Protein AF-A0A948FP91-F1 (afdb_monomer)

Foldseek 3Di:
DAEADDEPVVLVVDQLVVPPDDAEYEYQYPPQDLVNCCVRNVHQWYWYKHWDPQLVVLAIEIEIETGDDDDPVRVCVVCVVSNRRHHYDYDDDPVVSVVSVVVD

Solvent-accessible surface area (backbone atoms only — not comparable to full-atom values): 6040 Å² total; per-residue (Å²): 110,47,78,44,81,58,58,60,79,58,53,78,77,57,79,44,83,85,60,85,80,56,70,32,38,35,31,56,43,66,98,64,52,71,68,58,51,27,68,64,59,70,33,72,18,37,33,44,35,48,71,38,80,43,35,85,77,51,67,13,48,28,41,37,33,79,41,71,83,75,52,69,68,59,54,47,53,54,52,55,57,48,47,74,25,21,49,68,42,81,43,93,51,73,71,54,55,60,55,50,64,76,76,98

Radius of gyration: 13.26 Å; Cα contacts (8 Å, |Δi|>4): 168; chains: 1; bounding box: 34×28×27 Å

Secondary structure (DSSP, 8-state):
-EEE-S-HHHHTT---TT-TT---EEE--SS--HHHHHHHH--S-EEEEEE-GGGGGT-EEEEEEEES---HHHHHHHHHHHHTTEEEEE-SSSHHHHHHHHH-

Mean predicted aligned error: 3.92 Å

pLDDT: mean 90.15, std 8.56, range [53.41, 97.5]

Structure (mmCIF, N/CA/C/O backbone):
data_AF-A0A948FP91-F1
#
_entry.id   AF-A0A948FP91-F1
#
loop_
_atom_site.group_PDB
_atom_site.id
_atom_site.type_symbol
_atom_site.label_atom_id
_atom_site.label_alt_id
_atom_site.label_comp_id
_atom_site.label_asym_id
_atom_site.label_entity_id
_atom_site.label_seq_id
_atom_site.pdbx_PDB_ins_code
_atom_site.Cartn_x
_atom_site.Cartn_y
_atom_site.Cartn_z
_atom_site.occupancy
_atom_site.B_iso_or_equiv
_atom_site.auth_seq_id
_atom_site.auth_comp_id
_atom_site.auth_asym_id
_atom_site.auth_atom_id
_atom_site.pdbx_PDB_model_num
ATOM 1 N N . MET A 1 1 ? -1.089 -8.362 8.350 1.00 88.88 1 MET A N 1
ATOM 2 C CA . MET A 1 1 ? -1.049 -7.354 7.269 1.00 88.88 1 MET A CA 1
ATOM 3 C C . MET A 1 1 ? -1.275 -8.080 5.957 1.00 88.88 1 MET A C 1
ATOM 5 O O . MET A 1 1 ? -0.768 -9.187 5.830 1.00 88.88 1 MET A O 1
ATOM 9 N N . LEU A 1 2 ? -2.026 -7.496 5.026 1.00 94.50 2 LEU A N 1
ATOM 10 C CA . LEU A 1 2 ? -2.199 -8.016 3.664 1.00 94.50 2 LEU A CA 1
ATOM 11 C C . LEU A 1 2 ? -1.429 -7.127 2.682 1.00 94.50 2 LEU A C 1
ATOM 13 O O . LEU A 1 2 ? -1.487 -5.910 2.823 1.00 94.50 2 LEU A O 1
ATOM 17 N N . ILE A 1 3 ? -0.733 -7.716 1.706 1.00 95.25 3 ILE A N 1
ATOM 18 C CA . ILE A 1 3 ? -0.076 -6.978 0.617 1.00 95.25 3 ILE A CA 1
ATOM 19 C C . ILE A 1 3 ? -0.858 -7.210 -0.679 1.00 95.25 3 ILE A C 1
ATOM 21 O O . ILE A 1 3 ? -1.019 -8.350 -1.109 1.00 95.25 3 ILE A O 1
ATOM 25 N N . LEU A 1 4 ? -1.323 -6.131 -1.303 1.00 95.81 4 LEU A N 1
ATOM 26 C CA . LEU A 1 4 ? -1.993 -6.127 -2.597 1.00 95.81 4 LEU A CA 1
ATOM 27 C C . LEU A 1 4 ? -0.983 -5.778 -3.690 1.00 95.81 4 LEU A C 1
ATOM 29 O O . LEU A 1 4 ? -0.569 -4.626 -3.825 1.00 95.81 4 LEU A O 1
ATOM 33 N N . ALA A 1 5 ? -0.596 -6.797 -4.456 1.00 94.50 5 ALA A N 1
ATOM 34 C CA . ALA A 1 5 ? 0.347 -6.713 -5.571 1.00 94.50 5 ALA A CA 1
ATOM 35 C C . ALA A 1 5 ? -0.219 -7.377 -6.840 1.00 94.50 5 ALA A C 1
ATOM 37 O O . ALA A 1 5 ? 0.486 -8.067 -7.571 1.00 94.50 5 ALA A O 1
ATOM 38 N N . VAL A 1 6 ? -1.522 -7.204 -7.062 1.00 94.50 6 VAL A N 1
ATOM 39 C CA . VAL A 1 6 ? -2.230 -7.684 -8.255 1.00 94.50 6 VAL A CA 1
ATOM 40 C C . VAL A 1 6 ? -2.361 -6.563 -9.281 1.00 94.50 6 VAL A C 1
ATOM 42 O O . VAL A 1 6 ? -2.076 -5.399 -8.990 1.00 94.50 6 VAL A O 1
ATOM 45 N N . ARG A 1 7 ? -2.803 -6.896 -10.496 1.00 91.88 7 ARG A N 1
ATOM 46 C CA . ARG A 1 7 ? -3.128 -5.862 -11.479 1.00 91.88 7 ARG A CA 1
ATOM 47 C C . ARG A 1 7 ? -4.354 -5.073 -10.987 1.00 91.88 7 ARG A C 1
ATOM 49 O O . ARG A 1 7 ? -5.301 -5.705 -10.519 1.00 91.88 7 ARG A O 1
ATOM 56 N N . PRO A 1 8 ? -4.379 -3.733 -11.121 1.00 92.00 8 PRO A N 1
ATOM 57 C CA . PRO A 1 8 ? -5.503 -2.901 -10.681 1.00 92.00 8 PRO A CA 1
ATOM 58 C C . PRO A 1 8 ? -6.869 -3.362 -11.207 1.00 92.00 8 PRO A C 1
ATOM 60 O O . PRO A 1 8 ? -7.855 -3.293 -10.484 1.00 92.00 8 PRO A O 1
ATOM 63 N N . GLN A 1 9 ? -6.922 -3.874 -12.440 1.00 91.69 9 GLN A N 1
ATOM 64 C CA . GLN A 1 9 ? -8.149 -4.408 -13.034 1.00 91.69 9 GLN A CA 1
ATOM 65 C C . GLN A 1 9 ? -8.657 -5.685 -12.357 1.00 91.69 9 GLN A C 1
ATOM 67 O O . GLN A 1 9 ? -9.860 -5.843 -12.212 1.00 91.69 9 GLN A O 1
ATOM 72 N N . ASP A 1 10 ? -7.757 -6.563 -11.907 1.00 93.62 10 ASP A N 1
ATOM 73 C CA . ASP A 1 10 ? -8.143 -7.824 -11.266 1.00 93.62 10 ASP A CA 1
ATOM 74 C C . ASP A 1 10 ? -8.595 -7.582 -9.823 1.00 93.62 10 ASP A C 1
ATOM 76 O O . ASP A 1 10 ? -9.351 -8.371 -9.268 1.00 93.62 10 ASP A O 1
ATOM 80 N N . PHE A 1 11 ? -8.122 -6.492 -9.203 1.00 95.12 11 PHE A N 1
ATOM 81 C CA . PHE A 1 11 ? -8.440 -6.156 -7.820 1.00 95.12 11 PHE A CA 1
ATOM 82 C C . PHE A 1 11 ? -9.946 -6.100 -7.589 1.00 95.12 11 PHE A C 1
ATOM 84 O O . PHE A 1 11 ? -10.396 -6.639 -6.589 1.00 95.12 11 PHE A O 1
ATOM 91 N N . LEU A 1 12 ? -10.712 -5.516 -8.515 1.00 88.88 12 LEU A N 1
ATOM 92 C CA . LEU A 1 12 ? -12.156 -5.297 -8.375 1.00 88.88 12 LEU A CA 1
ATOM 93 C C . LEU A 1 12 ? -12.974 -6.593 -8.283 1.00 88.88 12 LEU A C 1
ATOM 95 O O . LEU A 1 12 ? -14.047 -6.579 -7.687 1.00 88.88 12 LEU A O 1
ATOM 99 N N . ASP A 1 13 ? -12.445 -7.698 -8.804 1.00 91.75 13 ASP A N 1
ATOM 100 C CA . ASP A 1 13 ? -13.120 -8.998 -8.810 1.00 91.75 13 ASP A CA 1
ATOM 101 C C . ASP A 1 13 ? -12.712 -9.887 -7.621 1.00 91.75 13 ASP A C 1
ATOM 103 O O . ASP A 1 13 ? -13.212 -11.003 -7.465 1.00 91.75 13 ASP A O 1
ATOM 107 N N . LEU A 1 14 ? -11.792 -9.419 -6.767 1.00 92.19 14 LEU A N 1
ATOM 108 C CA . LEU A 1 14 ? -11.349 -10.168 -5.595 1.00 92.19 14 LEU A CA 1
ATOM 109 C C . LEU A 1 14 ? -12.365 -10.084 -4.454 1.00 92.19 14 LEU A C 1
ATOM 111 O O . LEU A 1 14 ? -12.766 -8.999 -4.025 1.00 92.19 14 LEU A O 1
ATOM 115 N N . ASP A 1 15 ? -12.696 -11.253 -3.904 1.00 91.12 15 ASP A N 1
ATOM 116 C CA . ASP A 1 15 ? -13.475 -11.383 -2.678 1.00 91.12 15 ASP A CA 1
ATOM 117 C C . ASP A 1 15 ? -12.558 -11.346 -1.445 1.00 91.12 15 ASP A C 1
ATOM 119 O O . ASP A 1 15 ? -11.711 -12.221 -1.240 1.00 91.12 15 ASP A O 1
ATOM 123 N N . PHE A 1 16 ? -12.745 -10.330 -0.601 1.00 90.94 16 PHE A N 1
ATOM 124 C CA . PHE A 1 16 ? -11.999 -10.164 0.647 1.00 90.94 16 PHE A CA 1
ATOM 125 C C . PHE A 1 16 ? -12.705 -10.755 1.873 1.00 90.94 16 PHE A C 1
ATOM 127 O O . PHE A 1 16 ? -12.134 -10.738 2.965 1.00 90.94 16 PHE A O 1
ATOM 134 N N . SER A 1 17 ? -13.898 -11.337 1.711 1.00 86.81 17 SER A N 1
ATOM 135 C CA . SER A 1 17 ? -14.704 -11.897 2.808 1.00 86.81 17 SER A CA 1
ATOM 136 C C . SER A 1 17 ? -13.985 -13.013 3.573 1.00 86.81 17 SER A C 1
ATOM 138 O O . SER A 1 17 ? -14.236 -13.230 4.758 1.00 86.81 17 SER A O 1
ATOM 140 N N . VAL A 1 18 ? -13.046 -13.702 2.917 1.00 86.12 18 VAL A N 1
ATOM 141 C CA . VAL A 1 18 ? -12.224 -14.760 3.524 1.00 86.12 18 VAL A CA 1
ATOM 142 C C . VAL A 1 18 ? -11.194 -14.230 4.526 1.00 86.12 18 VAL A C 1
ATOM 144 O O . VAL A 1 18 ? -10.678 -14.990 5.347 1.00 86.12 18 VAL A O 1
ATOM 147 N N . PHE A 1 19 ? -10.888 -12.931 4.500 1.00 86.06 19 PHE A N 1
ATOM 148 C CA . PHE A 1 19 ? -9.855 -12.342 5.338 1.00 86.06 19 PHE A CA 1
ATOM 149 C C . PHE A 1 19 ? -10.437 -11.599 6.547 1.00 86.06 19 PHE A C 1
ATOM 151 O O . PHE A 1 19 ? -10.613 -10.385 6.550 1.00 86.06 19 PHE A O 1
ATOM 158 N N . THR A 1 20 ? -10.671 -12.323 7.636 1.00 80.75 20 THR A N 1
ATOM 159 C CA . THR A 1 20 ? -11.410 -11.801 8.802 1.00 80.75 20 THR A CA 1
ATOM 160 C C . THR A 1 20 ? -10.565 -11.040 9.830 1.00 80.75 20 THR A C 1
ATOM 162 O O . THR A 1 20 ? -11.111 -10.422 10.741 1.00 80.75 20 THR A O 1
ATOM 165 N N . GLN A 1 21 ? -9.231 -11.068 9.723 1.00 87.62 21 GLN A N 1
ATOM 166 C CA . GLN A 1 21 ? -8.321 -10.511 10.740 1.00 87.62 21 GLN A CA 1
ATOM 167 C C . GLN A 1 21 ? -7.275 -9.538 10.174 1.00 87.62 21 GLN A C 1
ATOM 169 O O . GLN A 1 21 ? -6.224 -9.303 10.783 1.00 87.62 21 GLN A O 1
ATOM 174 N N . ILE A 1 22 ? -7.534 -8.943 9.007 1.00 90.81 22 ILE A N 1
ATOM 175 C CA . ILE A 1 22 ? -6.615 -7.951 8.442 1.00 90.81 22 ILE A CA 1
ATOM 176 C C . ILE A 1 22 ? -6.760 -6.629 9.193 1.00 90.81 22 ILE A C 1
ATOM 178 O O . ILE A 1 22 ? -7.773 -5.946 9.111 1.00 90.81 22 ILE A O 1
ATOM 182 N N . LYS A 1 23 ? -5.690 -6.237 9.890 1.00 93.44 23 LYS A N 1
ATOM 183 C CA . LYS A 1 23 ? -5.602 -4.930 10.559 1.00 93.44 23 LYS A CA 1
ATOM 184 C C . LYS A 1 23 ? -5.045 -3.812 9.685 1.00 93.44 23 LYS A C 1
ATOM 186 O O . LYS A 1 23 ? -5.315 -2.660 9.991 1.00 93.44 23 LYS A O 1
ATOM 191 N N . THR A 1 24 ? -4.269 -4.151 8.654 1.00 96.50 24 THR A N 1
ATOM 192 C CA . THR A 1 24 ? -3.601 -3.203 7.748 1.00 96.50 24 THR A CA 1
ATOM 193 C C . THR A 1 24 ? -3.444 -3.830 6.371 1.00 96.50 24 THR A C 1
ATOM 195 O O . THR A 1 24 ? -3.018 -4.989 6.271 1.00 96.50 24 THR A O 1
ATOM 198 N N . VAL A 1 25 ? -3.738 -3.052 5.334 1.00 97.00 25 VAL A N 1
ATOM 199 C CA . VAL A 1 25 ? -3.489 -3.388 3.930 1.00 97.00 25 VAL A CA 1
ATOM 200 C C . VAL A 1 25 ? -2.349 -2.517 3.413 1.00 97.00 25 VAL A C 1
ATOM 202 O O . VAL A 1 25 ? -2.381 -1.303 3.573 1.00 97.00 25 VAL A O 1
ATOM 205 N N . CYS A 1 26 ? -1.353 -3.128 2.784 1.00 97.06 26 CYS A N 1
ATOM 206 C CA . CYS A 1 26 ? -0.327 -2.447 2.008 1.00 97.06 26 CYS A CA 1
ATOM 207 C C . CYS A 1 26 ? -0.613 -2.673 0.520 1.00 97.06 26 CYS A C 1
ATOM 209 O O . CYS A 1 26 ? -0.831 -3.811 0.120 1.00 97.06 26 CYS A O 1
ATOM 211 N N . SER A 1 27 ? -0.634 -1.632 -0.304 1.00 96.00 27 SER A N 1
ATOM 212 C CA . SER A 1 27 ? -0.894 -1.743 -1.742 1.00 96.00 27 SER A CA 1
ATOM 213 C C . SER A 1 27 ? 0.257 -1.154 -2.542 1.00 96.00 27 SER A C 1
ATOM 215 O O . SER A 1 27 ? 0.686 -0.035 -2.264 1.00 96.00 27 SER A O 1
ATOM 217 N N . VAL A 1 28 ? 0.726 -1.897 -3.546 1.00 93.81 28 VAL A N 1
ATOM 218 C CA . VAL A 1 28 ? 1.649 -1.402 -4.589 1.00 93.81 28 VAL A CA 1
ATOM 219 C C . VAL A 1 28 ? 0.917 -1.063 -5.892 1.00 93.81 28 VAL A C 1
ATOM 221 O O . VAL A 1 28 ? 1.541 -0.746 -6.901 1.00 93.81 28 VAL A O 1
ATOM 224 N N . MET A 1 29 ? -0.413 -1.186 -5.907 1.00 92.88 29 MET A N 1
ATOM 225 C CA . MET A 1 29 ? -1.211 -1.035 -7.119 1.00 92.88 29 MET A CA 1
ATOM 226 C C . MET A 1 29 ? -1.276 0.432 -7.544 1.00 92.88 29 MET A C 1
ATOM 228 O O . MET A 1 29 ? -1.576 1.315 -6.732 1.00 92.88 29 MET A O 1
ATOM 232 N N . ALA A 1 30 ? -1.050 0.687 -8.830 1.00 88.56 30 ALA A N 1
ATOM 233 C CA . ALA A 1 30 ? -1.268 1.994 -9.434 1.00 88.56 30 ALA A CA 1
ATOM 234 C C . ALA A 1 30 ? -2.760 2.257 -9.690 1.00 88.56 30 ALA A C 1
ATOM 236 O O . ALA A 1 30 ? -3.531 1.326 -9.903 1.00 88.56 30 ALA A O 1
ATOM 237 N N . GLY A 1 31 ? -3.172 3.527 -9.664 1.00 88.75 31 GLY A N 1
ATOM 238 C CA . GLY A 1 31 ? -4.519 3.948 -10.076 1.00 88.75 31 GLY A CA 1
ATOM 239 C C . GLY A 1 31 ? -5.696 3.514 -9.187 1.00 88.75 31 GLY A C 1
ATOM 240 O O . GLY A 1 31 ? -6.835 3.810 -9.531 1.00 88.75 31 GLY A O 1
ATOM 241 N N . ILE A 1 32 ? -5.461 2.846 -8.052 1.00 93.19 32 ILE A N 1
ATOM 242 C CA . ILE A 1 32 ? -6.512 2.494 -7.084 1.00 93.19 32 ILE A CA 1
ATOM 243 C C . ILE A 1 32 ? -6.382 3.389 -5.854 1.00 93.19 32 ILE A C 1
ATOM 245 O O . ILE A 1 32 ? -5.364 3.332 -5.162 1.00 93.19 32 ILE A O 1
ATOM 249 N N . SER A 1 33 ? -7.412 4.193 -5.581 1.00 94.38 33 SER A N 1
ATOM 250 C CA . SER A 1 33 ? -7.399 5.129 -4.456 1.00 94.38 33 SER A CA 1
ATOM 251 C C . SER A 1 33 ? -7.450 4.422 -3.102 1.00 94.38 33 SER A C 1
ATOM 253 O O . SER A 1 33 ? -7.998 3.322 -2.977 1.00 94.38 33 SER A O 1
ATOM 255 N N . VAL A 1 34 ? -6.949 5.081 -2.054 1.00 96.00 34 VAL A N 1
ATOM 256 C CA . VAL A 1 34 ? -7.075 4.605 -0.667 1.00 96.00 34 VAL A CA 1
ATOM 257 C C . VAL A 1 34 ? -8.535 4.306 -0.333 1.00 96.00 34 VAL A C 1
ATOM 259 O O . VAL A 1 34 ? -8.834 3.240 0.203 1.00 96.00 34 VAL A O 1
ATOM 262 N N . SER A 1 35 ? -9.448 5.209 -0.702 1.00 96.25 35 SER A N 1
ATOM 263 C CA . SER A 1 35 ? -10.882 5.043 -0.448 1.00 96.25 35 SER A CA 1
ATOM 264 C C . SER A 1 35 ? -11.439 3.777 -1.106 1.00 96.25 35 SER A C 1
ATOM 266 O O . SER A 1 35 ? -12.180 3.040 -0.455 1.00 96.25 35 SER A O 1
ATOM 268 N N . LYS A 1 36 ? -11.032 3.466 -2.345 1.00 95.94 36 LYS A N 1
ATOM 269 C CA . LYS A 1 36 ? -11.472 2.249 -3.039 1.00 95.94 36 LYS A CA 1
ATOM 270 C C . LYS A 1 36 ? -10.957 0.981 -2.360 1.00 95.94 36 LYS A C 1
ATOM 272 O O . LYS A 1 36 ? -11.693 0.007 -2.226 1.00 95.94 36 LYS A O 1
ATOM 277 N N . ILE A 1 37 ? -9.710 1.002 -1.884 1.00 96.19 37 ILE A N 1
ATOM 278 C CA . ILE A 1 37 ? -9.137 -0.125 -1.136 1.00 96.19 37 ILE A CA 1
ATOM 279 C C . ILE A 1 37 ? -9.899 -0.338 0.175 1.00 96.19 37 ILE A C 1
ATOM 281 O O . ILE A 1 37 ? -10.223 -1.477 0.513 1.00 96.19 37 ILE A O 1
ATOM 285 N N . GLN A 1 38 ? -10.206 0.734 0.909 1.00 96.12 38 GLN A N 1
ATOM 286 C CA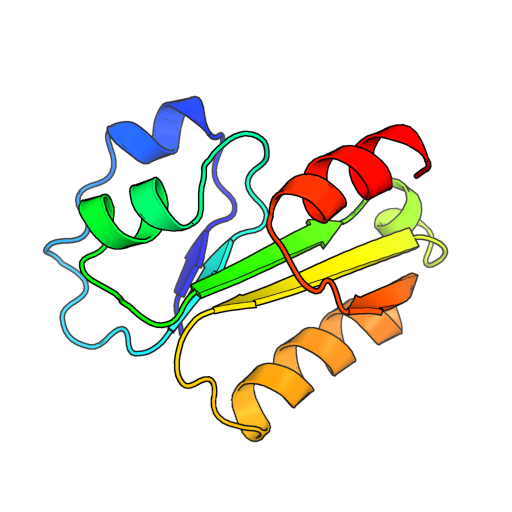 . GLN A 1 38 ? -10.978 0.650 2.152 1.00 96.12 38 GLN A CA 1
ATOM 287 C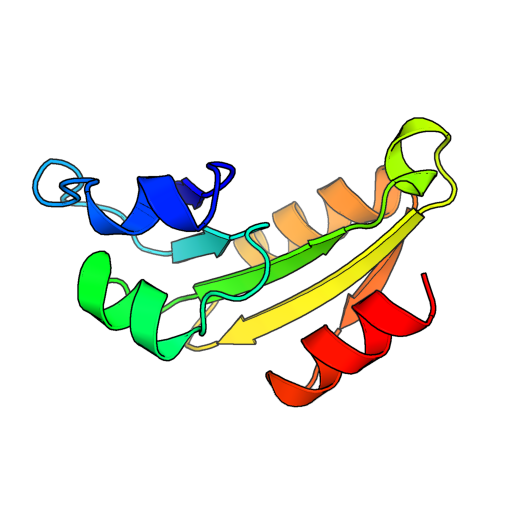 C . GLN A 1 38 ? -12.387 0.098 1.911 1.00 96.12 38 GLN A C 1
ATOM 289 O O . GLN A 1 38 ? -12.827 -0.766 2.664 1.00 96.12 38 GLN A O 1
ATOM 294 N N . GLU A 1 39 ? -13.071 0.566 0.862 1.00 95.25 39 GLU A N 1
ATOM 295 C CA . GLU A 1 39 ? -14.408 0.096 0.481 1.00 95.25 39 GLU A CA 1
ATOM 296 C C . GLU A 1 39 ? -14.409 -1.412 0.212 1.00 95.25 39 GLU A C 1
ATOM 298 O O . GLU A 1 39 ? -15.236 -2.140 0.753 1.00 95.25 39 GLU A O 1
ATOM 303 N N . GLN A 1 40 ? -13.453 -1.891 -0.585 1.00 94.69 40 GLN A N 1
ATOM 304 C CA . GLN A 1 40 ? -13.451 -3.275 -1.039 1.00 94.69 40 GLN A CA 1
ATOM 305 C C . GLN A 1 40 ? -12.909 -4.266 0.002 1.00 94.69 40 GLN A C 1
ATOM 307 O O . GLN A 1 40 ? -13.367 -5.402 0.079 1.00 94.69 40 GLN A O 1
ATOM 312 N N . THR A 1 41 ? -11.932 -3.851 0.813 1.00 94.94 41 THR A N 1
ATOM 313 C CA . THR A 1 41 ? -11.319 -4.727 1.829 1.00 94.94 41 THR A CA 1
ATOM 314 C C . THR A 1 41 ? -11.982 -4.620 3.202 1.00 94.94 41 THR A C 1
ATOM 316 O O . THR A 1 41 ? -11.749 -5.471 4.057 1.00 94.94 41 THR A O 1
ATOM 319 N N . GLY A 1 42 ? -12.746 -3.554 3.463 1.00 94.44 42 GLY A N 1
ATOM 320 C CA . GLY A 1 42 ? -13.277 -3.223 4.791 1.00 94.44 42 GLY A CA 1
ATOM 321 C C . GLY A 1 42 ? -12.218 -2.751 5.801 1.00 94.44 42 GLY A C 1
ATOM 322 O O . GLY A 1 42 ? -12.542 -2.474 6.959 1.00 94.44 42 GLY A O 1
ATOM 323 N N . VAL A 1 43 ? -10.947 -2.642 5.400 1.00 95.88 43 VAL A N 1
ATOM 324 C CA . VAL A 1 43 ? -9.829 -2.290 6.285 1.00 95.88 43 VAL A CA 1
ATOM 325 C C . VAL A 1 43 ? -9.559 -0.793 6.221 1.00 95.88 43 VAL A C 1
ATOM 327 O O . VAL A 1 43 ? -9.292 -0.254 5.157 1.00 95.88 43 VAL A O 1
ATOM 330 N N . LYS A 1 44 ? -9.560 -0.107 7.372 1.00 95.94 44 LYS A N 1
ATOM 331 C CA . LYS A 1 44 ? -9.329 1.352 7.440 1.00 95.94 44 LYS A CA 1
ATOM 332 C C . LYS A 1 44 ? -7.860 1.759 7.324 1.00 95.94 44 LYS A C 1
ATOM 334 O O . LYS A 1 44 ? -7.561 2.851 6.854 1.00 95.94 44 LYS A O 1
ATOM 339 N N . ASN A 1 45 ? -6.957 0.899 7.776 1.00 97.19 45 ASN A N 1
ATOM 340 C CA . ASN A 1 45 ? -5.527 1.170 7.825 1.00 97.19 45 ASN A CA 1
ATOM 341 C C . ASN A 1 45 ? -4.882 0.769 6.499 1.00 97.19 45 ASN A C 1
ATOM 343 O O . ASN A 1 45 ? -4.694 -0.425 6.240 1.00 97.19 45 ASN A O 1
ATOM 347 N N . ILE A 1 46 ? -4.546 1.757 5.678 1.00 97.50 46 ILE A N 1
ATOM 348 C CA . ILE A 1 46 ? -3.981 1.550 4.347 1.00 97.50 46 ILE A CA 1
ATOM 349 C C . ILE A 1 46 ? -2.577 2.136 4.297 1.00 97.50 46 ILE A C 1
ATOM 351 O O . ILE A 1 46 ? -2.348 3.267 4.712 1.00 97.50 46 ILE A O 1
ATOM 355 N N . ILE A 1 47 ? -1.643 1.376 3.745 1.00 97.19 47 ILE A N 1
ATOM 356 C CA . ILE A 1 47 ? -0.330 1.861 3.345 1.00 97.19 47 ILE A CA 1
ATOM 357 C C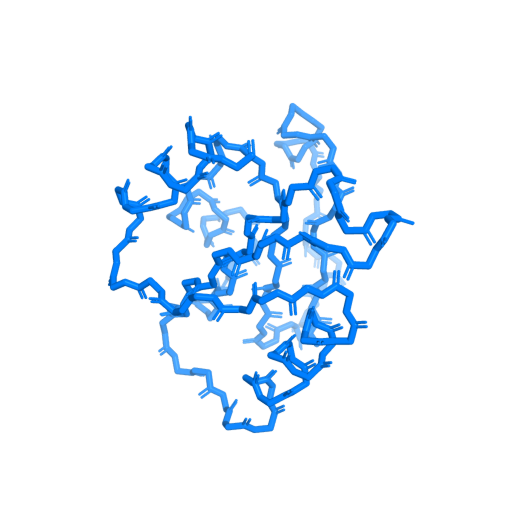 . ILE A 1 47 ? -0.279 1.762 1.827 1.00 97.19 47 ILE A C 1
A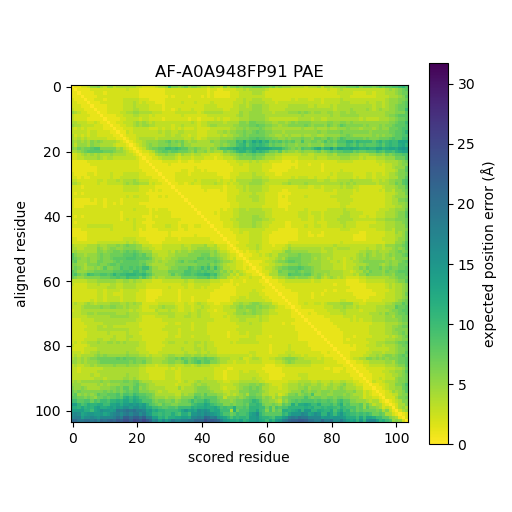TOM 359 O O . ILE A 1 47 ? -0.246 0.663 1.278 1.00 97.19 47 ILE A O 1
ATOM 363 N N . ARG A 1 48 ? -0.302 2.890 1.121 1.00 95.88 48 ARG A N 1
ATOM 364 C CA . ARG A 1 48 ? -0.005 2.886 -0.312 1.00 95.88 48 ARG A CA 1
ATOM 365 C C . ARG A 1 48 ? 1.482 3.068 -0.507 1.00 95.88 48 ARG A C 1
ATOM 367 O O . ARG A 1 48 ? 2.099 3.948 0.082 1.00 95.88 48 ARG A O 1
ATOM 374 N N . THR A 1 49 ? 2.043 2.227 -1.354 1.00 93.88 49 THR A N 1
ATOM 375 C CA . THR A 1 49 ? 3.437 2.293 -1.757 1.00 93.88 49 THR A CA 1
ATOM 376 C C . THR A 1 49 ? 3.494 2.394 -3.269 1.00 93.88 49 THR A C 1
ATOM 378 O O . THR A 1 49 ? 2.734 1.727 -3.962 1.00 93.88 49 THR A O 1
ATOM 381 N N . MET A 1 50 ? 4.359 3.257 -3.785 1.00 91.06 50 MET A N 1
ATOM 382 C CA . MET A 1 50 ? 4.539 3.439 -5.221 1.00 91.06 50 MET A CA 1
ATOM 383 C C . MET A 1 50 ? 6.010 3.224 -5.563 1.00 91.06 50 MET A C 1
ATOM 385 O O . MET A 1 50 ? 6.787 4.183 -5.556 1.00 91.06 50 MET A O 1
ATOM 389 N N . PRO A 1 51 ? 6.428 1.960 -5.745 1.00 88.19 51 PRO A N 1
ATOM 390 C CA . PRO A 1 51 ? 7.777 1.640 -6.179 1.00 88.19 51 PRO A CA 1
ATOM 391 C C . PRO A 1 51 ? 7.963 1.902 -7.679 1.00 88.19 51 PRO A C 1
ATOM 393 O O . PRO A 1 51 ? 7.017 1.789 -8.454 1.00 88.19 51 PRO A O 1
ATOM 396 N N . ASN A 1 52 ? 9.200 2.163 -8.105 1.00 86.75 52 ASN A N 1
ATOM 397 C CA . ASN A 1 52 ? 9.569 2.222 -9.521 1.00 86.75 52 ASN A CA 1
ATOM 398 C C . ASN A 1 52 ? 10.406 1.005 -9.962 1.00 86.75 52 ASN A C 1
ATOM 400 O O . ASN A 1 52 ? 10.913 0.222 -9.152 1.00 86.75 52 ASN A O 1
ATOM 404 N N . LEU A 1 53 ? 10.590 0.859 -11.277 1.00 85.19 53 LEU A N 1
ATOM 405 C CA . LEU A 1 53 ? 11.297 -0.281 -11.874 1.00 85.19 53 LEU A CA 1
ATOM 406 C C . LEU A 1 53 ? 12.775 -0.366 -11.445 1.00 85.19 53 LEU A C 1
ATOM 408 O O . LEU A 1 53 ? 13.348 -1.458 -11.373 1.00 85.19 53 LEU A O 1
ATOM 412 N N . ALA A 1 54 ? 13.382 0.772 -11.099 1.00 83.81 54 ALA A N 1
ATOM 413 C CA . ALA A 1 54 ? 14.766 0.855 -10.642 1.00 83.81 54 ALA A CA 1
ATOM 414 C C . ALA A 1 54 ? 15.024 0.150 -9.292 1.00 83.81 54 ALA A C 1
ATOM 416 O O . ALA A 1 54 ? 16.188 -0.065 -8.938 1.00 83.81 54 ALA A O 1
ATOM 417 N N . LEU A 1 55 ? 13.981 -0.290 -8.568 1.00 85.44 55 LEU A N 1
ATOM 418 C CA . LEU A 1 55 ? 14.133 -1.186 -7.413 1.00 85.44 55 LEU A CA 1
ATOM 419 C C . LEU A 1 55 ? 14.879 -2.480 -7.766 1.00 85.44 55 LEU A C 1
ATOM 421 O O . LEU A 1 55 ? 15.666 -2.972 -6.961 1.00 85.44 55 LEU A O 1
ATOM 425 N N . SER A 1 56 ? 14.672 -3.008 -8.977 1.00 86.06 56 SER A N 1
ATOM 426 C CA . SER A 1 56 ? 15.315 -4.247 -9.444 1.00 86.06 56 SER A CA 1
ATOM 427 C C . SER A 1 56 ? 16.846 -4.167 -9.485 1.00 86.06 56 SER A C 1
ATOM 429 O O . SER A 1 56 ? 17.521 -5.189 -9.395 1.00 86.06 56 SER A O 1
ATOM 431 N N . VAL A 1 57 ? 17.393 -2.951 -9.571 1.00 87.44 57 VAL A N 1
ATOM 432 C CA . VAL A 1 57 ? 18.835 -2.669 -9.599 1.00 87.44 57 VAL A CA 1
ATOM 433 C C . VAL A 1 57 ? 19.314 -1.920 -8.348 1.00 87.44 57 VAL A C 1
ATOM 435 O O . VAL A 1 57 ? 20.412 -1.366 -8.338 1.00 87.44 57 VAL A O 1
ATOM 438 N N . GLY A 1 58 ? 18.492 -1.879 -7.292 1.00 85.00 58 GLY A N 1
ATOM 439 C CA . GLY A 1 58 ? 18.842 -1.285 -5.997 1.00 85.00 58 GLY A CA 1
ATOM 440 C C . GLY A 1 58 ? 18.939 0.245 -5.991 1.00 85.00 58 GLY A C 1
ATOM 441 O O . GLY A 1 58 ? 19.564 0.816 -5.100 1.00 85.00 58 GLY A O 1
ATOM 442 N N . ARG A 1 59 ? 18.369 0.923 -6.993 1.00 85.31 59 ARG A N 1
ATOM 443 C CA . ARG A 1 59 ? 18.406 2.393 -7.131 1.00 85.31 59 ARG A CA 1
ATOM 444 C C . ARG A 1 59 ? 17.016 3.010 -7.199 1.00 85.31 59 ARG A C 1
ATOM 446 O O . ARG A 1 59 ? 16.858 4.117 -7.709 1.00 85.31 59 ARG A O 1
ATOM 453 N N . GLY A 1 60 ? 16.003 2.282 -6.744 1.00 87.00 60 GLY A N 1
ATOM 454 C CA . GLY A 1 60 ? 14.637 2.748 -6.883 1.00 87.00 60 GLY A CA 1
ATOM 455 C C . GLY A 1 60 ? 14.273 3.852 -5.903 1.00 87.00 60 GLY A C 1
ATOM 456 O O . GLY A 1 60 ? 15.003 4.175 -4.964 1.00 87.00 60 GLY A O 1
ATOM 457 N N . VAL A 1 61 ? 13.104 4.427 -6.134 1.00 90.50 61 VAL A N 1
ATOM 458 C CA . VAL A 1 61 ? 12.431 5.323 -5.200 1.00 90.50 61 VAL A CA 1
ATOM 459 C C . VAL A 1 61 ? 11.064 4.722 -4.918 1.00 90.50 61 VAL A C 1
ATOM 461 O O . VAL A 1 61 ? 10.412 4.190 -5.814 1.00 90.50 61 VAL A O 1
ATOM 464 N N . THR A 1 62 ? 10.642 4.749 -3.660 1.00 92.44 62 THR A N 1
ATOM 465 C CA . THR A 1 62 ? 9.309 4.301 -3.263 1.00 92.44 62 THR A CA 1
ATOM 466 C C . THR A 1 62 ? 8.620 5.399 -2.475 1.00 92.44 62 THR A C 1
ATOM 468 O O . THR A 1 62 ? 9.060 5.756 -1.381 1.00 92.44 62 THR A O 1
ATOM 471 N N . GLY A 1 63 ? 7.537 5.933 -3.035 1.00 93.62 63 GLY A N 1
ATOM 472 C CA . GLY A 1 63 ? 6.607 6.781 -2.294 1.00 93.62 63 GLY A CA 1
ATOM 473 C C . GLY A 1 63 ? 5.811 5.938 -1.305 1.00 93.62 63 GLY A C 1
ATOM 474 O O . GLY A 1 63 ? 5.371 4.854 -1.674 1.00 93.62 63 GLY A O 1
ATOM 475 N N . VAL A 1 64 ? 5.633 6.398 -0.069 1.00 95.31 64 VAL A N 1
ATOM 476 C CA . VAL A 1 64 ? 4.863 5.698 0.970 1.00 95.31 64 VAL A CA 1
ATOM 477 C C . VAL A 1 64 ? 3.868 6.664 1.595 1.00 95.31 64 VAL A C 1
ATOM 479 O O . VAL A 1 64 ? 4.267 7.643 2.222 1.00 95.31 64 VAL A O 1
ATOM 482 N N . LEU A 1 65 ? 2.581 6.372 1.442 1.00 95.75 65 LEU A N 1
ATOM 483 C CA . LEU A 1 65 ? 1.475 7.074 2.082 1.00 95.75 65 LEU A CA 1
ATOM 484 C C . LEU A 1 65 ? 0.837 6.152 3.123 1.00 95.75 65 LEU A C 1
ATOM 486 O O . LEU A 1 65 ? 0.377 5.061 2.792 1.00 95.75 65 LEU A O 1
ATOM 490 N N . GLU A 1 66 ? 0.779 6.604 4.370 1.00 96.94 66 GLU A N 1
ATOM 491 C CA . GLU A 1 66 ? 0.143 5.885 5.476 1.00 96.94 66 GLU A CA 1
ATOM 492 C C . GLU A 1 66 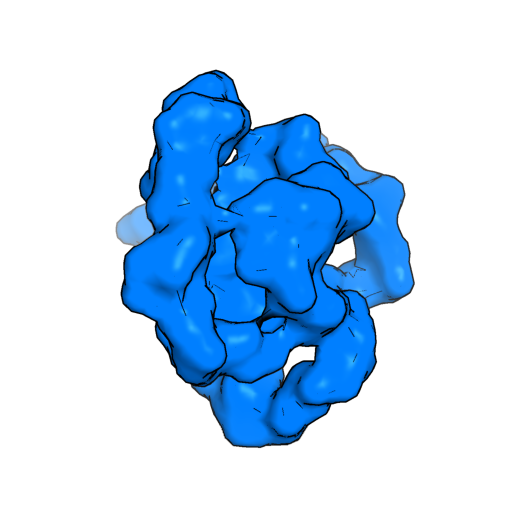? -1.180 6.577 5.832 1.00 96.94 66 GLU A C 1
ATOM 494 O O . GLU A 1 66 ? -1.199 7.768 6.134 1.00 96.94 66 GLU A O 1
ATOM 499 N N . VAL A 1 67 ? -2.292 5.838 5.802 1.00 96.88 67 VAL A N 1
ATOM 500 C CA . VAL A 1 67 ? -3.639 6.337 6.113 1.00 96.88 67 VAL A CA 1
ATOM 501 C C . VAL A 1 67 ? -4.268 5.501 7.224 1.00 96.88 67 VAL A C 1
ATOM 503 O O . VAL A 1 67 ? -4.320 4.273 7.145 1.00 96.88 67 VAL A O 1
ATOM 506 N N . GLY A 1 68 ? -4.786 6.178 8.251 1.00 95.00 68 GLY A N 1
ATOM 507 C CA . GLY A 1 68 ? -5.384 5.559 9.435 1.00 95.00 68 GLY A CA 1
ATOM 508 C C . GLY A 1 68 ? -4.416 5.497 10.617 1.00 95.00 68 GLY A C 1
ATOM 509 O O . GLY A 1 68 ? -3.560 6.363 10.782 1.00 95.00 68 GLY A O 1
ATOM 510 N N . THR A 1 69 ? -4.563 4.480 11.466 1.00 95.38 69 THR A N 1
ATOM 511 C CA . THR A 1 69 ? -3.708 4.272 12.644 1.00 95.38 69 THR A CA 1
ATOM 512 C C . THR A 1 69 ? -2.768 3.104 12.379 1.00 95.38 69 THR A C 1
ATOM 514 O O . THR A 1 69 ? -3.051 1.958 12.732 1.00 95.38 69 THR A O 1
ATOM 517 N N . ILE A 1 70 ? -1.651 3.399 11.714 1.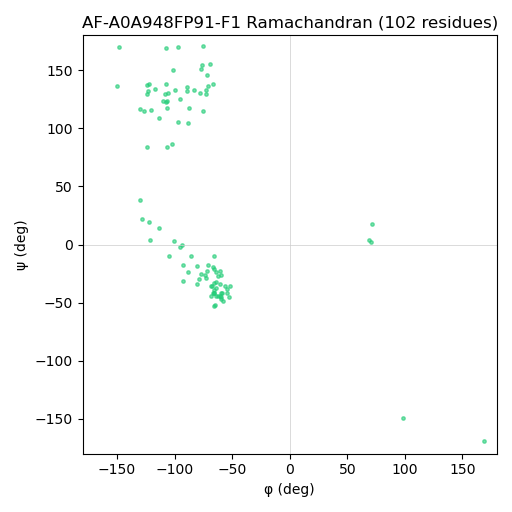00 95.31 70 ILE A N 1
ATOM 518 C CA . ILE A 1 70 ? -0.597 2.421 11.441 1.00 95.31 70 ILE A CA 1
ATOM 519 C C . ILE A 1 70 ? 0.314 2.314 12.668 1.00 95.31 70 ILE A C 1
ATOM 521 O O . ILE A 1 70 ? 0.711 3.325 13.247 1.00 95.31 70 ILE A O 1
ATOM 525 N N . SER A 1 71 ? 0.627 1.089 13.099 1.00 94.00 71 SER A N 1
ATOM 526 C CA . SER A 1 71 ? 1.588 0.892 14.185 1.00 94.00 71 SER A CA 1
ATOM 527 C C . SER A 1 71 ? 3.007 1.191 13.705 1.00 94.00 71 SER A C 1
ATOM 529 O O . SER A 1 71 ? 3.365 0.871 12.571 1.00 94.00 71 SER A O 1
ATOM 531 N N . ALA A 1 72 ? 3.838 1.734 14.598 1.00 94.81 72 ALA A N 1
ATOM 532 C CA . ALA A 1 72 ? 5.238 2.033 14.296 1.00 94.81 72 ALA A CA 1
ATOM 533 C C . ALA A 1 72 ? 5.999 0.805 13.765 1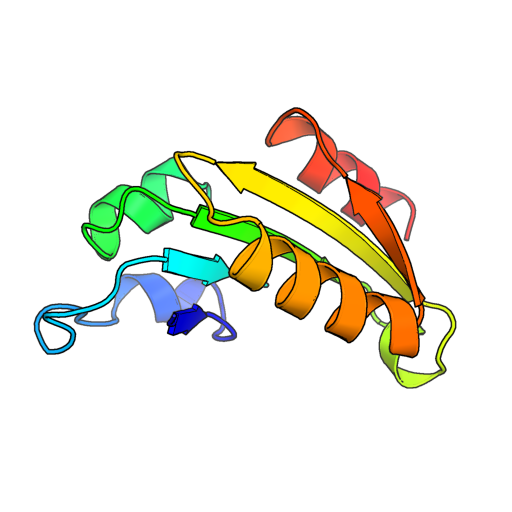.00 94.81 72 ALA A C 1
ATOM 535 O O . ALA A 1 72 ? 6.767 0.933 12.821 1.00 94.81 72 ALA A O 1
ATOM 536 N N . GLU A 1 73 ? 5.716 -0.382 14.309 1.00 95.19 73 GLU A N 1
ATOM 537 C CA . GLU A 1 73 ? 6.292 -1.653 13.857 1.00 95.19 73 GLU A CA 1
ATOM 538 C C . GLU A 1 73 ? 5.969 -1.948 12.382 1.00 95.19 73 GLU A C 1
ATOM 540 O O . GLU A 1 73 ? 6.857 -2.296 11.609 1.00 95.19 73 GLU A O 1
ATOM 545 N N . ILE A 1 74 ? 4.714 -1.761 11.952 1.00 94.69 74 ILE A N 1
ATOM 546 C CA . ILE A 1 74 ? 4.331 -1.993 10.553 1.00 94.69 74 ILE A CA 1
ATOM 547 C C . ILE A 1 74 ? 4.984 -0.946 9.646 1.00 94.69 74 ILE A C 1
ATOM 549 O O . ILE A 1 74 ? 5.529 -1.303 8.599 1.00 94.69 74 ILE A O 1
ATOM 553 N N . SER A 1 75 ? 4.964 0.329 10.045 1.00 94.56 75 SER A N 1
ATOM 554 C CA . SER A 1 75 ? 5.625 1.395 9.288 1.00 94.56 75 SER A CA 1
ATOM 555 C C . SER A 1 75 ? 7.125 1.119 9.151 1.00 94.56 75 SER A C 1
ATOM 557 O O . SER A 1 75 ? 7.688 1.302 8.073 1.00 94.56 75 SER A O 1
ATOM 559 N N . GLU A 1 76 ? 7.793 0.644 10.202 1.00 95.56 76 GLU A N 1
ATOM 560 C CA . GLU A 1 76 ? 9.216 0.298 10.172 1.00 95.56 76 GLU A CA 1
ATOM 561 C C . GLU A 1 76 ? 9.497 -0.896 9.254 1.00 95.56 76 GLU A C 1
ATOM 563 O O . GLU A 1 76 ? 10.428 -0.835 8.451 1.00 95.56 76 GLU A O 1
ATOM 568 N N . VAL A 1 77 ? 8.654 -1.934 9.277 1.00 95.50 77 VAL A N 1
ATOM 569 C CA . VAL A 1 77 ? 8.767 -3.081 8.360 1.00 95.50 77 VAL A CA 1
ATOM 570 C C . VAL A 1 77 ? 8.656 -2.637 6.900 1.00 95.50 77 VAL A C 1
ATOM 572 O O . VAL A 1 77 ? 9.486 -3.031 6.075 1.00 95.50 77 VAL A O 1
ATOM 575 N N . ILE A 1 78 ? 7.672 -1.797 6.562 1.00 94.81 78 ILE A N 1
ATOM 576 C CA . ILE A 1 78 ? 7.499 -1.292 5.192 1.00 94.81 78 ILE A CA 1
ATOM 577 C C . ILE A 1 78 ? 8.684 -0.411 4.784 1.00 94.81 78 ILE A C 1
ATOM 579 O O . ILE A 1 78 ? 9.324 -0.677 3.763 1.00 94.81 78 ILE A O 1
ATOM 583 N N . ASN A 1 79 ? 9.027 0.592 5.597 1.00 93.75 79 ASN A N 1
ATOM 584 C CA . ASN A 1 79 ? 10.132 1.504 5.302 1.00 93.75 79 ASN A CA 1
ATOM 585 C C . ASN A 1 79 ? 11.465 0.747 5.184 1.00 93.75 79 ASN A C 1
ATOM 587 O O . ASN A 1 79 ? 12.218 0.974 4.238 1.00 93.75 79 ASN A O 1
ATOM 591 N N . GLY A 1 80 ? 11.742 -0.189 6.091 1.00 94.44 80 GLY A N 1
ATOM 592 C CA . GLY A 1 80 ? 12.953 -1.006 6.082 1.00 94.44 80 GLY A CA 1
ATOM 593 C C . GLY A 1 80 ? 13.033 -1.950 4.882 1.00 94.44 80 GLY A C 1
ATOM 594 O O . GLY A 1 80 ? 14.122 -2.179 4.359 1.00 94.44 80 GLY A O 1
ATOM 595 N N . THR A 1 81 ? 11.898 -2.462 4.398 1.00 93.00 81 THR A N 1
ATOM 596 C CA . THR A 1 81 ? 11.852 -3.317 3.202 1.00 93.00 81 THR A CA 1
ATOM 597 C C . THR A 1 81 ? 12.251 -2.533 1.955 1.00 93.00 81 THR A C 1
ATOM 599 O O . THR A 1 81 ? 13.178 -2.935 1.254 1.00 93.00 81 THR A O 1
ATOM 602 N N . PHE A 1 82 ? 11.617 -1.386 1.705 1.00 92.25 82 PHE A N 1
ATOM 603 C CA . PHE A 1 82 ? 11.912 -0.581 0.516 1.00 92.25 82 PHE A CA 1
ATOM 604 C C . PHE A 1 82 ? 13.262 0.143 0.600 1.00 92.25 82 PHE A C 1
ATOM 606 O O . PHE A 1 82 ? 13.926 0.312 -0.42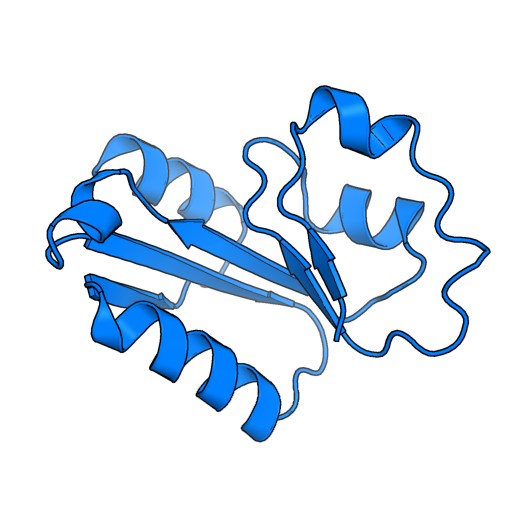0 1.00 92.25 82 PHE A O 1
ATOM 613 N N . SER A 1 83 ? 13.735 0.483 1.804 1.00 93.25 83 SER A N 1
ATOM 614 C CA . SER A 1 83 ? 15.049 1.123 1.986 1.00 93.25 83 SER A CA 1
ATOM 615 C C . SER A 1 83 ? 16.228 0.224 1.594 1.00 93.25 83 SER A C 1
ATOM 617 O O . SER A 1 83 ? 17.313 0.720 1.308 1.00 93.25 83 SER A O 1
ATOM 619 N N . LYS A 1 84 ? 16.041 -1.104 1.553 1.00 92.25 84 LYS A N 1
ATOM 620 C CA . LYS A 1 84 ? 17.079 -2.049 1.094 1.00 92.25 84 LYS A CA 1
ATOM 621 C C . LYS A 1 84 ? 17.313 -2.002 -0.414 1.00 92.25 84 LYS A C 1
ATOM 623 O O . LYS A 1 84 ? 18.362 -2.436 -0.877 1.00 92.25 84 LYS A O 1
ATOM 628 N N . VAL A 1 85 ? 16.328 -1.526 -1.170 1.00 87.81 85 VAL A N 1
ATOM 629 C CA . VAL A 1 85 ? 16.301 -1.569 -2.640 1.00 87.81 85 VAL A CA 1
ATOM 630 C C . VAL A 1 85 ? 16.190 -0.173 -3.265 1.00 87.81 85 VAL A C 1
ATOM 632 O O . VAL A 1 85 ? 16.121 -0.038 -4.488 1.00 87.81 85 VAL A O 1
ATOM 635 N N . GLY A 1 86 ? 16.209 0.878 -2.442 1.00 88.75 86 GLY A N 1
ATOM 636 C CA . GLY A 1 86 ? 16.066 2.246 -2.906 1.00 88.75 86 GLY A CA 1
ATOM 637 C C . GLY A 1 86 ? 15.839 3.265 -1.794 1.00 88.75 86 GLY A C 1
ATOM 638 O O . GLY A 1 86 ? 15.977 2.979 -0.608 1.00 88.75 86 GLY A O 1
ATOM 639 N N . LYS A 1 87 ? 15.476 4.486 -2.190 1.00 91.56 87 LYS A N 1
ATOM 640 C CA . LYS A 1 87 ? 15.097 5.568 -1.278 1.00 91.56 87 LYS A CA 1
ATOM 641 C C . LYS A 1 87 ? 13.599 5.523 -0.998 1.00 91.56 87 LYS A C 1
ATOM 643 O O . LYS A 1 87 ? 12.797 5.434 -1.922 1.00 91.56 87 LYS A O 1
ATOM 648 N N . VAL A 1 88 ? 13.219 5.684 0.264 1.00 93.31 88 VAL A N 1
ATOM 649 C CA . VAL A 1 88 ? 11.813 5.805 0.660 1.00 93.31 88 VAL A CA 1
ATOM 650 C C . VAL A 1 88 ? 11.449 7.270 0.879 1.00 93.31 88 VAL A C 1
ATOM 652 O O . VAL A 1 88 ? 12.184 8.010 1.536 1.00 93.31 88 VAL A O 1
ATOM 655 N N . VAL A 1 89 ? 10.321 7.697 0.316 1.00 93.25 89 VAL A N 1
ATOM 656 C CA . VAL A 1 89 ? 9.788 9.056 0.451 1.00 93.25 89 VAL A CA 1
ATOM 657 C C . VAL A 1 89 ? 8.411 8.971 1.087 1.00 93.25 89 VAL A C 1
ATOM 659 O O . VAL A 1 89 ? 7.488 8.417 0.499 1.00 93.25 89 VAL A O 1
ATOM 662 N N . LYS A 1 90 ? 8.261 9.530 2.290 1.00 92.88 90 LYS A N 1
ATOM 663 C CA . LYS A 1 90 ? 6.950 9.638 2.935 1.00 92.88 90 LYS A CA 1
ATOM 664 C C . LYS A 1 90 ? 6.116 10.711 2.244 1.00 92.88 90 LYS A C 1
ATOM 666 O O . LYS A 1 90 ? 6.586 11.835 2.068 1.00 92.88 90 LYS A O 1
ATOM 671 N N . LEU A 1 91 ? 4.892 10.354 1.892 1.00 92.81 91 LEU A N 1
ATOM 672 C CA . LEU A 1 91 ? 3.916 11.214 1.240 1.00 92.81 91 LEU A CA 1
ATOM 673 C C . LEU A 1 91 ? 2.902 11.725 2.260 1.00 92.81 91 LEU A C 1
ATOM 675 O O . LEU A 1 91 ? 2.625 11.065 3.263 1.00 92.81 91 LEU A O 1
ATOM 679 N N . LYS A 1 92 ? 2.376 12.922 2.011 1.00 90.25 92 LYS A N 1
ATOM 680 C CA . LYS A 1 92 ? 1.378 13.57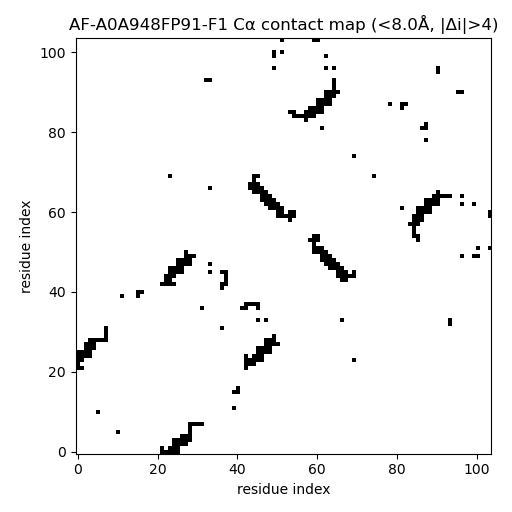5 2.869 1.00 90.25 92 LYS A CA 1
ATOM 681 C C . LYS A 1 92 ? -0.049 13.275 2.431 1.00 90.25 92 LYS A C 1
ATOM 683 O O . LYS A 1 92 ? -0.942 13.228 3.269 1.00 90.25 92 LYS A O 1
ATOM 688 N N . ASP A 1 93 ? -0.241 13.091 1.134 1.00 90.06 93 ASP A N 1
ATOM 689 C CA . ASP A 1 93 ? -1.536 12.927 0.496 1.00 90.06 93 ASP A CA 1
ATOM 690 C C . ASP A 1 93 ? -1.416 12.008 -0.727 1.00 90.06 93 ASP A C 1
ATOM 692 O O . ASP A 1 93 ? -0.322 11.600 -1.132 1.00 90.06 93 ASP A O 1
ATOM 696 N N . GLU A 1 94 ? -2.572 11.623 -1.261 1.00 87.06 94 GLU A N 1
ATOM 697 C CA . GLU A 1 94 ? -2.672 10.715 -2.401 1.00 87.06 94 GLU A CA 1
ATOM 698 C C . GLU A 1 94 ? -2.277 11.390 -3.724 1.00 87.06 94 GLU A C 1
ATOM 700 O O . GLU A 1 94 ? -1.730 10.711 -4.587 1.00 87.06 94 GLU A O 1
ATOM 705 N N . ASP A 1 95 ? -2.405 12.713 -3.854 1.00 85.44 95 ASP A N 1
ATOM 706 C CA . ASP A 1 95 ? -2.000 13.451 -5.062 1.00 85.44 95 ASP A CA 1
ATOM 707 C C . ASP A 1 95 ? -0.476 13.362 -5.289 1.00 85.44 95 ASP A C 1
ATOM 709 O O . ASP A 1 95 ? 0.020 13.281 -6.415 1.00 85.44 95 ASP A O 1
ATOM 713 N N . GLN A 1 96 ? 0.304 13.286 -4.207 1.00 83.88 96 GLN A N 1
ATOM 714 C CA . GLN A 1 96 ? 1.753 13.073 -4.276 1.00 83.88 96 GLN A CA 1
ATOM 715 C C . GLN A 1 96 ? 2.165 11.693 -4.806 1.00 83.88 96 GLN A C 1
ATOM 717 O O . GLN A 1 96 ? 3.307 11.535 -5.255 1.00 83.88 96 GLN A O 1
ATOM 722 N N . ILE A 1 97 ? 1.270 10.699 -4.780 1.00 79.12 97 ILE A N 1
ATOM 723 C CA . ILE A 1 97 ? 1.540 9.381 -5.371 1.00 79.12 97 ILE A CA 1
ATOM 724 C C . ILE A 1 97 ? 1.685 9.509 -6.892 1.00 79.12 97 ILE A C 1
ATOM 726 O O . ILE A 1 97 ? 2.611 8.936 -7.478 1.00 79.12 97 ILE A O 1
ATOM 730 N N . ASP A 1 98 ? 0.830 10.309 -7.526 1.00 70.00 98 ASP A N 1
ATOM 731 C CA . ASP A 1 98 ? 0.867 10.527 -8.974 1.00 70.00 98 ASP A CA 1
ATOM 732 C C . ASP A 1 98 ? 2.118 11.319 -9.384 1.00 70.00 98 ASP A C 1
ATOM 734 O O . ASP A 1 98 ? 2.759 11.016 -10.393 1.00 70.00 98 ASP A O 1
ATOM 738 N N . HIS A 1 99 ? 2.551 12.265 -8.545 1.00 68.56 99 HIS A N 1
ATOM 739 C CA . HIS A 1 99 ? 3.776 13.031 -8.775 1.00 68.56 99 HIS A CA 1
ATOM 740 C C . HIS A 1 99 ? 5.052 12.184 -8.706 1.00 68.56 99 HIS A C 1
ATOM 742 O O . HIS A 1 99 ? 5.933 12.352 -9.550 1.00 68.56 99 HIS A O 1
ATOM 748 N N . ILE A 1 100 ? 5.163 11.254 -7.750 1.00 69.00 100 ILE A N 1
ATOM 749 C CA . ILE A 1 100 ? 6.319 10.342 -7.691 1.00 69.00 100 ILE A CA 1
ATOM 750 C C . ILE A 1 100 ? 6.362 9.429 -8.915 1.00 69.00 100 ILE A C 1
ATOM 752 O O . ILE A 1 100 ? 7.441 9.184 -9.447 1.00 69.00 100 ILE A O 1
ATOM 756 N N . THR A 1 101 ? 5.203 8.982 -9.398 1.00 62.06 101 THR A N 1
ATOM 757 C CA . THR A 1 101 ? 5.110 8.121 -10.585 1.00 62.06 101 THR A CA 1
ATOM 758 C C . THR A 1 101 ? 5.676 8.803 -11.836 1.00 62.06 101 THR A C 1
ATOM 760 O O . THR A 1 101 ? 6.283 8.143 -12.671 1.00 62.06 101 THR A O 1
ATOM 763 N N . ALA A 1 102 ? 5.526 10.126 -11.958 1.00 58.97 102 ALA A N 1
ATOM 764 C CA . ALA A 1 102 ? 6.006 10.890 -13.111 1.00 58.97 102 ALA A CA 1
ATOM 765 C C . ALA A 1 102 ? 7.514 11.221 -13.081 1.00 58.97 102 ALA A C 1
ATOM 767 O O . ALA A 1 102 ? 8.075 11.588 -14.112 1.00 58.97 102 ALA A O 1
ATOM 768 N N . MET A 1 103 ? 8.165 11.140 -11.915 1.00 55.41 103 MET A N 1
ATOM 769 C CA . MET A 1 103 ? 9.569 11.544 -11.728 1.00 55.41 103 MET A CA 1
ATOM 770 C C . MET A 1 103 ? 10.551 10.369 -11.605 1.00 55.41 103 MET A C 1
ATOM 772 O O . MET A 1 103 ? 11.761 10.602 -11.553 1.00 55.41 103 MET A O 1
ATOM 776 N N . ALA A 1 104 ? 10.039 9.143 -11.483 1.00 53.41 104 ALA A N 1
ATOM 777 C CA . ALA A 1 104 ? 10.787 7.954 -11.082 1.00 53.41 104 ALA A CA 1
ATOM 778 C C . ALA A 1 104 ? 11.091 6.989 -12.235 1.00 53.41 104 ALA A C 1
ATOM 780 O O . ALA A 1 104 ? 10.396 7.021 -13.271 1.00 53.41 104 ALA A O 1
#

Nearest PDB structures (foldseek):
  5bsh-assembly1_G  TM=8.744E-01  e=1.441E-08  Medicago truncatula
  5bsh-assembly1_D  TM=8.764E-01  e=1.875E-08  Medicago truncatula
  6xp0-assembly1_A-2  TM=8.364E-01  e=6.134E-08  Homo sapiens
  5bse-assembly1_A  TM=8.504E-01  e=4.423E-07  Medicago truncatula
  6xp2-assembly1_A  TM=8.054E-01  e=2.290E-07  Homo sapiens

Sequence (104 aa):
MLILAVRPQDFLDLDFSVFTQIKTVCSVMAGISVSKIQEQTGVKNIIRTMPNLALSVGRGVTGVLEVGTISAEISEVINGTFSKVGKVVKLKDEDQIDHITAMA